Protein AF-A0A7R9ZC18-F1 (afdb_monomer_lite)

Radius of gyration: 21.84 Å; chains: 1; bounding box: 61×36×62 Å

Structure (mmCIF, N/CA/C/O backbone):
data_AF-A0A7R9ZC18-F1
#
_entry.id   AF-A0A7R9ZC18-F1
#
loop_
_atom_site.group_PDB
_atom_site.id
_atom_site.type_symbol
_atom_site.label_atom_id
_atom_site.label_alt_id
_atom_site.label_comp_id
_atom_site.label_asym_id
_atom_site.label_entity_id
_atom_site.label_seq_id
_atom_site.pdbx_PDB_ins_code
_atom_site.Cartn_x
_atom_site.Cartn_y
_atom_site.Cartn_z
_atom_site.occupancy
_atom_site.B_iso_or_equiv
_atom_site.auth_seq_id
_atom_site.auth_comp_id
_atom_site.auth_asym_id
_atom_site.auth_atom_id
_atom_site.pdbx_PDB_model_num
ATOM 1 N N . GLY A 1 1 ? 37.021 25.132 -26.478 1.00 37.69 1 GLY A N 1
ATOM 2 C CA . GLY A 1 1 ? 35.655 24.637 -26.710 1.00 37.69 1 GLY A CA 1
ATOM 3 C C . GLY A 1 1 ? 35.183 23.984 -25.439 1.00 37.69 1 GLY A C 1
ATOM 4 O O . GLY A 1 1 ? 35.762 22.979 -25.058 1.00 37.69 1 GLY A O 1
ATOM 5 N N . GLY A 1 2 ? 34.244 24.609 -24.731 1.00 42.50 2 GLY A N 1
ATOM 6 C CA . GLY A 1 2 ? 33.670 24.040 -23.515 1.00 42.50 2 GLY A CA 1
ATOM 7 C C . GLY A 1 2 ? 32.626 23.002 -23.895 1.00 42.50 2 GLY A C 1
ATOM 8 O O . GLY A 1 2 ? 31.563 23.360 -24.394 1.00 42.50 2 GLY A O 1
ATOM 9 N N . SER A 1 3 ? 32.948 21.728 -23.698 1.00 48.25 3 SER A N 1
ATOM 10 C CA . SER A 1 3 ? 32.006 20.622 -23.818 1.00 48.25 3 SER A CA 1
ATOM 11 C C . SER A 1 3 ? 30.974 20.759 -22.702 1.00 48.25 3 SER A C 1
ATOM 13 O O . SER A 1 3 ? 31.212 20.351 -21.566 1.00 48.25 3 SER A O 1
ATOM 15 N N . GLY A 1 4 ? 29.846 21.399 -23.010 1.00 49.19 4 GLY A N 1
ATOM 16 C CA . GLY A 1 4 ? 28.657 21.384 -22.169 1.00 49.19 4 GLY A CA 1
ATOM 17 C C . GLY A 1 4 ? 28.142 19.957 -22.106 1.00 49.19 4 GLY A C 1
ATOM 18 O O . GLY A 1 4 ? 27.385 19.528 -22.969 1.00 49.19 4 GLY A O 1
ATOM 19 N N . MET A 1 5 ? 28.617 19.204 -21.119 1.00 57.03 5 MET A N 1
ATOM 20 C CA . MET A 1 5 ? 28.097 17.891 -20.781 1.00 57.03 5 MET A CA 1
ATOM 21 C C . MET A 1 5 ? 26.644 18.115 -20.363 1.00 57.03 5 ME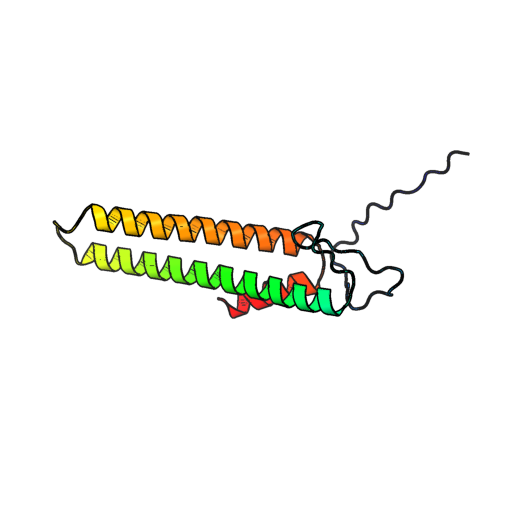T A C 1
ATOM 23 O O . MET A 1 5 ? 26.371 18.629 -19.278 1.00 57.03 5 MET A O 1
ATOM 27 N N . SER A 1 6 ? 25.718 17.849 -21.284 1.00 51.03 6 SER A N 1
ATOM 28 C CA . SER A 1 6 ? 24.288 17.922 -21.036 1.00 51.03 6 SER A CA 1
ATOM 29 C C . SER A 1 6 ? 23.972 16.915 -19.939 1.00 51.03 6 SER A C 1
ATOM 31 O O . SER A 1 6 ? 23.842 15.721 -20.201 1.00 51.03 6 SER A O 1
ATOM 33 N N . MET A 1 7 ? 23.893 17.392 -18.697 1.00 48.69 7 MET A N 1
ATOM 34 C CA . MET A 1 7 ? 23.188 16.697 -17.631 1.00 48.69 7 MET A CA 1
ATOM 35 C C . MET A 1 7 ? 21.741 16.595 -18.101 1.00 48.69 7 MET A C 1
ATOM 37 O O . MET A 1 7 ? 20.950 17.520 -17.919 1.00 48.69 7 MET A O 1
ATOM 41 N N . ALA A 1 8 ? 21.418 15.500 -18.787 1.00 40.66 8 ALA A N 1
ATOM 42 C CA . ALA A 1 8 ? 20.045 15.109 -19.009 1.00 40.66 8 ALA A CA 1
ATOM 43 C C . ALA A 1 8 ? 19.458 14.869 -17.618 1.00 40.66 8 ALA A C 1
ATOM 45 O O . ALA A 1 8 ? 19.663 13.820 -17.009 1.00 40.66 8 ALA A O 1
ATOM 46 N N . MET A 1 9 ? 18.788 15.882 -17.069 1.00 45.59 9 MET A N 1
ATOM 47 C CA . MET A 1 9 ? 17.860 15.659 -15.976 1.00 45.59 9 MET A CA 1
ATOM 48 C C . MET A 1 9 ? 16.792 14.739 -16.556 1.00 45.59 9 MET A C 1
ATOM 50 O O . MET A 1 9 ? 15.956 15.183 -17.341 1.00 45.59 9 MET A O 1
ATOM 54 N N . TYR A 1 10 ? 16.893 13.443 -16.255 1.00 47.56 10 TYR A N 1
ATOM 55 C CA . TYR A 1 10 ? 15.907 12.435 -16.623 1.00 47.56 10 TYR A CA 1
ATOM 56 C C . TYR A 1 10 ? 14.581 12.794 -15.941 1.00 47.56 10 TYR A C 1
ATOM 58 O O . TYR A 1 10 ? 14.252 12.324 -14.860 1.00 47.56 10 TYR A O 1
ATOM 66 N N . MET A 1 11 ? 13.822 13.683 -16.579 1.00 54.56 11 MET A N 1
ATOM 67 C CA . MET A 1 11 ? 12.420 13.973 -16.291 1.00 54.56 11 MET A CA 1
ATOM 68 C C . MET A 1 11 ? 11.541 13.113 -17.195 1.00 54.56 11 MET A C 1
ATOM 70 O O . MET A 1 11 ? 10.533 13.569 -17.726 1.00 54.56 11 MET A O 1
ATOM 74 N N . SER A 1 12 ? 11.947 11.868 -17.427 1.00 60.94 12 SER A N 1
ATOM 75 C CA . SER A 1 12 ? 11.252 10.964 -18.334 1.00 60.94 12 SER A CA 1
ATOM 76 C C . SER A 1 12 ? 9.893 10.507 -17.768 1.00 60.94 12 SER A C 1
ATOM 78 O O . SER A 1 12 ? 9.130 9.826 -18.446 1.00 60.94 12 SER A O 1
ATOM 80 N N . GLY A 1 13 ? 9.516 10.969 -16.569 1.00 70.00 13 GLY A N 1
ATOM 81 C CA . GLY A 1 13 ? 8.219 10.694 -15.967 1.00 70.00 13 GLY A CA 1
ATOM 82 C C . GLY A 1 13 ? 8.047 9.196 -15.763 1.00 70.00 13 GLY A C 1
ATOM 83 O O . GLY A 1 13 ? 8.995 8.509 -15.403 1.00 70.00 13 GLY A O 1
ATOM 84 N N . PHE A 1 14 ? 6.844 8.692 -16.015 1.00 70.88 14 PHE A N 1
ATOM 85 C CA . PHE A 1 14 ? 6.542 7.274 -15.898 1.00 70.88 14 PHE A CA 1
ATOM 86 C C . PHE A 1 14 ? 7.321 6.425 -16.916 1.00 70.88 14 PHE A C 1
ATOM 88 O O . PHE A 1 14 ? 7.163 6.601 -18.122 1.00 70.88 14 PHE A O 1
ATOM 95 N N . GLN A 1 15 ? 8.138 5.493 -16.426 1.00 77.44 15 GLN A N 1
ATOM 96 C CA . GLN A 1 15 ? 8.977 4.607 -17.235 1.00 77.44 15 GLN A CA 1
ATOM 97 C C . GLN A 1 15 ? 8.549 3.144 -17.097 1.00 77.44 15 GLN A C 1
ATOM 99 O O . GLN A 1 15 ? 8.121 2.709 -16.025 1.00 77.44 15 GLN A O 1
ATOM 104 N N . TRP A 1 16 ? 8.697 2.386 -18.187 1.00 74.38 16 TRP A N 1
ATOM 105 C CA . TRP A 1 16 ? 8.515 0.934 -18.208 1.00 74.38 16 TRP A CA 1
ATOM 106 C C . TRP A 1 16 ? 9.842 0.259 -17.892 1.00 74.38 16 TRP A C 1
ATOM 108 O O . TRP A 1 16 ? 10.761 0.259 -18.711 1.00 74.38 16 TRP A O 1
ATOM 118 N N . THR A 1 17 ? 9.963 -0.327 -16.708 1.00 73.06 17 THR A N 1
ATOM 119 C CA . THR A 1 17 ? 11.206 -0.994 -16.301 1.00 73.06 17 THR A CA 1
ATOM 120 C C . THR A 1 17 ? 11.309 -2.413 -16.861 1.00 73.06 17 THR A C 1
ATOM 122 O O . THR A 1 17 ? 12.410 -2.911 -17.078 1.00 73.06 17 THR A O 1
ATOM 125 N N . LEU A 1 18 ? 10.178 -3.080 -17.123 1.00 69.12 18 LEU A N 1
ATOM 126 C CA . LEU A 1 18 ? 10.164 -4.485 -17.551 1.00 69.12 18 LEU A CA 1
ATOM 127 C C . LEU A 1 18 ? 10.420 -4.682 -19.054 1.00 69.12 18 LEU A C 1
ATOM 129 O O . LEU A 1 18 ? 10.885 -5.749 -19.463 1.00 69.12 18 LEU A O 1
ATOM 133 N N . PHE A 1 19 ? 10.084 -3.672 -19.859 1.00 67.88 19 PHE A N 1
ATOM 134 C CA . PHE A 1 19 ? 10.139 -3.708 -21.326 1.00 67.88 19 PHE A CA 1
ATOM 135 C C . PHE A 1 19 ? 11.320 -2.926 -21.918 1.00 67.88 19 PHE A C 1
ATOM 137 O O . PHE A 1 19 ? 11.513 -2.968 -23.129 1.00 67.88 19 PHE A O 1
ATOM 144 N N . SER A 1 20 ? 12.098 -2.231 -21.084 1.00 65.94 20 SER A N 1
ATOM 145 C CA . SER A 1 20 ? 13.291 -1.499 -21.521 1.00 65.94 20 SER A CA 1
ATOM 146 C C . SER A 1 20 ? 14.484 -2.438 -21.726 1.00 65.94 20 SER A C 1
ATOM 148 O O . SER A 1 20 ? 14.601 -3.471 -21.058 1.00 65.94 20 SER A O 1
ATOM 150 N N . ASP A 1 21 ? 15.366 -2.079 -22.662 1.00 62.97 21 ASP A N 1
ATOM 151 C CA . ASP A 1 21 ? 16.574 -2.847 -22.958 1.00 62.97 21 ASP A CA 1
ATOM 152 C C . ASP A 1 21 ? 17.488 -2.966 -21.720 1.00 62.97 21 ASP A C 1
ATOM 154 O O . ASP A 1 21 ? 17.616 -2.011 -20.948 1.00 62.97 21 ASP A O 1
ATOM 158 N N . PRO A 1 22 ? 18.173 -4.110 -21.511 1.00 60.25 22 PRO A N 1
ATOM 159 C CA . PRO A 1 22 ? 19.000 -4.342 -20.323 1.00 60.25 22 PRO A CA 1
ATOM 160 C C . PRO A 1 22 ? 20.150 -3.340 -20.151 1.00 60.25 22 PRO A C 1
ATOM 162 O O . PRO A 1 22 ?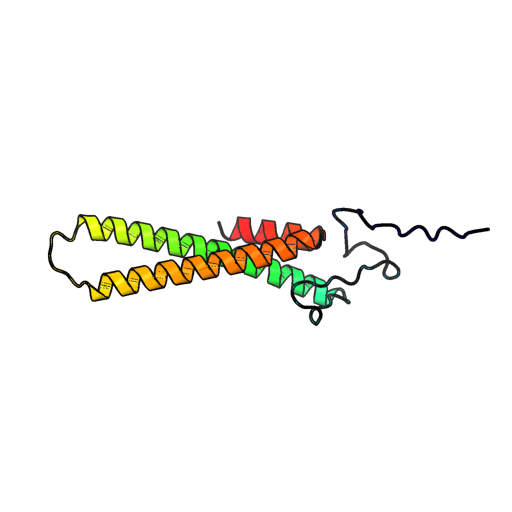 20.641 -3.172 -19.039 1.00 60.25 22 PRO A O 1
ATOM 165 N N . SER A 1 23 ? 20.598 -2.707 -21.240 1.00 59.19 23 SER A N 1
ATOM 166 C CA . SER A 1 23 ? 21.665 -1.701 -21.239 1.00 59.19 23 SER A CA 1
ATOM 167 C C . SER A 1 23 ? 21.227 -0.328 -20.720 1.00 59.19 23 SER A C 1
ATOM 169 O O . SER A 1 23 ? 22.092 0.447 -20.331 1.00 59.19 23 SER A O 1
ATOM 171 N N . ASP A 1 24 ? 19.918 -0.054 -20.682 1.00 58.19 24 ASP A N 1
ATOM 172 C CA . ASP A 1 24 ? 19.317 1.204 -20.203 1.00 58.19 24 ASP A CA 1
ATOM 173 C C . ASP A 1 24 ? 18.411 0.992 -18.975 1.00 58.19 24 ASP A C 1
ATOM 175 O O . ASP A 1 24 ? 17.674 1.890 -18.567 1.00 58.19 24 ASP A O 1
ATOM 179 N N . ALA A 1 25 ? 18.442 -0.198 -18.363 1.00 60.91 25 ALA A N 1
ATOM 180 C CA . ALA A 1 25 ? 17.609 -0.506 -17.207 1.00 60.91 25 ALA A CA 1
ATOM 181 C C . ALA A 1 25 ? 18.001 0.383 -16.005 1.00 60.91 25 ALA A C 1
ATOM 183 O O . ALA A 1 25 ? 19.124 0.277 -15.503 1.00 60.91 25 ALA A O 1
ATOM 184 N N . PRO A 1 26 ? 17.100 1.250 -15.504 1.00 63.03 26 PRO A N 1
ATOM 185 C CA . PRO A 1 26 ? 17.420 2.122 -14.385 1.00 63.03 26 PRO A CA 1
ATOM 186 C C . PRO A 1 26 ? 17.529 1.311 -13.088 1.00 63.03 26 PRO A C 1
ATOM 188 O O . PRO A 1 26 ? 16.628 0.546 -12.739 1.00 63.03 26 PRO A O 1
ATOM 191 N N . CYS A 1 27 ? 18.614 1.509 -12.335 1.00 69.44 27 CYS A N 1
ATOM 192 C CA . CYS A 1 27 ? 18.740 0.969 -10.983 1.00 69.44 27 CYS A CA 1
ATOM 193 C C . CYS A 1 27 ? 17.752 1.688 -10.054 1.00 69.44 27 CYS A C 1
ATOM 195 O O . CYS A 1 27 ? 17.992 2.817 -9.624 1.00 69.44 27 CYS A O 1
ATOM 197 N N . LEU A 1 28 ? 16.630 1.039 -9.745 1.00 72.19 28 LEU A N 1
ATOM 198 C CA . LEU A 1 28 ? 15.599 1.599 -8.874 1.00 72.19 28 LEU A CA 1
ATOM 199 C C . LEU A 1 28 ? 15.876 1.267 -7.406 1.00 72.19 28 LEU A C 1
ATOM 201 O O . LEU A 1 28 ? 16.057 0.105 -7.032 1.00 72.19 28 LEU A O 1
ATOM 205 N N . ILE A 1 29 ? 15.853 2.302 -6.568 1.00 79.38 29 ILE A N 1
ATOM 206 C CA . ILE A 1 29 ? 15.927 2.203 -5.108 1.00 79.38 29 ILE A CA 1
ATOM 207 C C . ILE A 1 29 ? 14.502 2.329 -4.565 1.00 79.38 29 ILE A C 1
ATOM 209 O O . ILE A 1 29 ? 13.886 3.382 -4.703 1.00 79.38 29 ILE A O 1
ATOM 213 N N . LEU A 1 30 ? 13.969 1.261 -3.961 1.00 75.50 30 LEU A N 1
ATOM 214 C CA . LEU A 1 30 ? 12.551 1.219 -3.577 1.00 75.50 30 LEU A CA 1
ATOM 215 C C . LEU A 1 30 ? 12.256 1.930 -2.241 1.00 75.50 30 LEU A C 1
ATOM 217 O O . LEU A 1 30 ? 11.388 2.791 -2.178 1.00 75.50 30 LEU A O 1
ATOM 221 N N . PHE A 1 31 ? 12.970 1.573 -1.168 1.00 79.81 31 PHE A N 1
ATOM 222 C CA . PHE A 1 31 ? 12.757 2.140 0.180 1.00 79.81 31 PHE A CA 1
ATOM 223 C C . PHE A 1 31 ? 14.060 2.491 0.899 1.00 79.81 31 PHE A C 1
ATOM 225 O O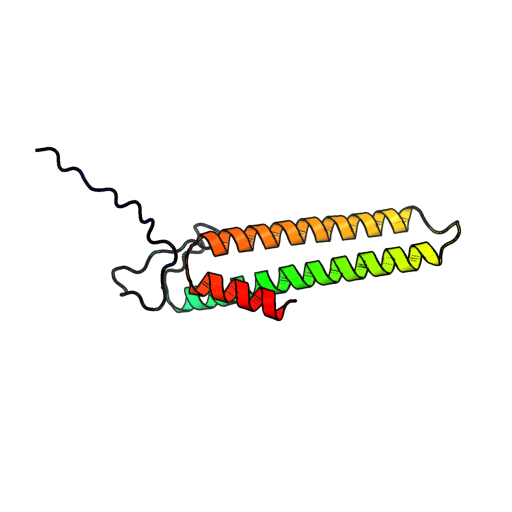 . PHE A 1 31 ? 14.144 3.493 1.602 1.00 79.81 31 PHE A O 1
ATOM 232 N N . LEU A 1 32 ? 15.080 1.653 0.729 1.00 76.50 32 LEU A N 1
ATOM 233 C CA . LEU A 1 32 ? 16.411 1.808 1.304 1.00 76.50 32 LEU A CA 1
ATOM 234 C C . LEU A 1 32 ? 17.436 1.634 0.183 1.00 76.50 32 LEU A C 1
ATOM 236 O O . LEU A 1 32 ? 17.196 0.821 -0.709 1.00 76.50 32 LEU A O 1
ATOM 240 N N . PRO A 1 33 ? 18.602 2.296 0.252 1.00 66.75 33 PRO A N 1
ATOM 241 C CA . PRO A 1 33 ? 19.663 2.142 -0.746 1.00 66.75 33 PRO A CA 1
ATOM 242 C C . PRO A 1 33 ? 20.196 0.703 -0.857 1.00 66.75 33 PRO A C 1
ATOM 244 O O . PRO A 1 33 ? 20.830 0.371 -1.848 1.00 66.75 33 PRO A O 1
ATOM 247 N N . SER A 1 34 ? 19.928 -0.165 0.125 1.00 65.44 34 SER A N 1
ATOM 248 C CA . SER A 1 34 ? 20.242 -1.600 0.071 1.00 65.44 34 SER A CA 1
ATOM 249 C C . SER A 1 34 ? 19.213 -2.441 -0.698 1.00 65.44 34 SER A C 1
ATOM 251 O O . SER A 1 34 ? 19.495 -3.586 -1.040 1.00 65.44 34 SER A O 1
ATOM 253 N N . TRP A 1 35 ? 18.020 -1.904 -0.965 1.00 68.31 35 TRP A N 1
ATOM 254 C CA . TRP A 1 35 ? 16.978 -2.540 -1.774 1.00 68.31 35 TRP A CA 1
ATOM 255 C C . TRP A 1 35 ? 17.050 -2.022 -3.213 1.00 68.31 35 TRP A C 1
ATOM 257 O O . TRP A 1 35 ? 16.161 -1.306 -3.679 1.00 68.31 35 TRP A O 1
ATOM 267 N N . THR A 1 36 ? 18.133 -2.385 -3.903 1.00 73.56 36 THR A N 1
ATOM 268 C CA . THR A 1 36 ? 18.309 -2.127 -5.336 1.00 73.56 36 THR A CA 1
ATOM 269 C C . THR A 1 36 ? 17.622 -3.217 -6.156 1.00 73.56 36 THR A C 1
ATOM 271 O O . THR A 1 36 ? 17.904 -4.418 -6.032 1.00 73.56 36 THR A O 1
ATOM 274 N N . LEU A 1 37 ? 16.675 -2.806 -6.997 1.00 66.31 37 LEU A N 1
ATOM 275 C CA . LEU A 1 37 ? 15.965 -3.687 -7.923 1.00 66.31 37 LEU A CA 1
ATOM 276 C C . LEU A 1 37 ? 16.781 -3.845 -9.213 1.00 66.31 37 LEU A C 1
ATOM 278 O O . LEU A 1 37 ? 16.420 -3.328 -10.260 1.00 66.31 37 LEU A O 1
ATOM 282 N N . ASP A 1 38 ? 17.890 -4.581 -9.129 1.00 67.50 38 ASP A N 1
ATOM 283 C CA . ASP A 1 38 ? 18.810 -4.752 -10.271 1.00 67.50 38 ASP A CA 1
ATOM 284 C C . ASP A 1 38 ? 18.393 -5.872 -11.238 1.00 67.50 38 ASP A C 1
ATOM 286 O O . ASP A 1 38 ? 18.963 -6.027 -12.314 1.00 67.50 38 ASP A O 1
ATOM 290 N N . THR A 1 39 ? 17.444 -6.726 -10.845 1.00 73.00 39 THR A N 1
ATOM 291 C CA . THR A 1 39 ? 17.057 -7.904 -11.632 1.00 73.00 39 THR A CA 1
ATOM 292 C C . THR A 1 39 ? 15.542 -8.058 -11.711 1.00 73.00 39 THR A C 1
ATOM 294 O O . THR A 1 39 ? 14.814 -7.748 -10.767 1.00 73.00 39 THR A O 1
ATOM 297 N N . ARG A 1 40 ? 15.057 -8.613 -12.830 1.00 77.31 40 ARG A N 1
ATOM 298 C CA . ARG A 1 40 ? 13.632 -8.914 -13.075 1.00 77.31 40 ARG A CA 1
ATOM 299 C C . ARG A 1 40 ? 12.916 -9.588 -11.886 1.00 77.31 40 ARG A C 1
ATOM 301 O O . ARG A 1 40 ? 11.843 -9.115 -11.520 1.00 77.31 40 ARG A O 1
ATOM 308 N N . PRO A 1 41 ? 13.465 -10.633 -11.229 1.00 78.62 41 PRO A N 1
ATOM 309 C CA . PRO A 1 41 ? 12.803 -11.235 -10.069 1.00 78.62 41 PRO A CA 1
ATOM 310 C C . PRO A 1 41 ? 12.735 -10.304 -8.850 1.00 78.62 41 PRO A C 1
ATOM 312 O O . PRO A 1 41 ? 11.720 -10.303 -8.156 1.00 78.62 41 PRO A O 1
ATOM 315 N N . LYS A 1 42 ? 13.760 -9.475 -8.599 1.00 79.75 42 LYS A N 1
ATOM 316 C CA . LYS A 1 42 ? 13.707 -8.459 -7.532 1.00 79.75 42 LYS A CA 1
ATOM 317 C C . LYS A 1 42 ? 12.613 -7.429 -7.814 1.00 79.75 42 LYS A C 1
ATOM 319 O O . LYS A 1 42 ? 11.942 -6.989 -6.886 1.00 79.75 42 LYS A O 1
ATOM 324 N N . PHE A 1 43 ? 12.405 -7.089 -9.086 1.00 81.44 43 PHE A N 1
ATOM 325 C CA . PHE A 1 43 ? 11.360 -6.162 -9.505 1.00 81.44 43 PHE A CA 1
ATOM 326 C C . PHE A 1 43 ? 9.953 -6.714 -9.266 1.00 81.44 43 PHE A C 1
ATOM 328 O O . PHE A 1 43 ? 9.135 -6.051 -8.635 1.00 81.44 43 PHE A O 1
ATOM 335 N N . VAL A 1 44 ? 9.697 -7.962 -9.670 1.00 86.44 44 VAL A N 1
ATOM 336 C CA . VAL A 1 44 ? 8.422 -8.646 -9.390 1.00 86.44 44 VAL A CA 1
ATOM 337 C C . VAL A 1 44 ? 8.171 -8.735 -7.882 1.00 86.44 44 VAL A C 1
ATOM 339 O O . VAL A 1 44 ? 7.069 -8.448 -7.421 1.00 86.44 44 VAL A O 1
ATOM 342 N N . LEU A 1 45 ? 9.199 -9.058 -7.092 1.00 87.75 45 LEU A N 1
ATOM 343 C CA . LEU A 1 45 ? 9.097 -9.054 -5.632 1.00 87.75 45 LEU A CA 1
ATOM 344 C C . LEU A 1 45 ? 8.763 -7.657 -5.087 1.00 87.75 45 LEU A C 1
ATOM 346 O O . LEU A 1 45 ? 7.907 -7.535 -4.215 1.00 87.75 45 LEU A O 1
ATOM 350 N N . GLY A 1 46 ? 9.363 -6.603 -5.643 1.00 87.94 46 GLY A N 1
ATOM 351 C CA . GLY A 1 46 ? 9.006 -5.217 -5.341 1.00 87.94 46 GLY A CA 1
ATOM 352 C C . GLY A 1 46 ? 7.537 -4.905 -5.635 1.00 87.94 46 GLY A C 1
ATOM 353 O O . GLY A 1 46 ? 6.864 -4.327 -4.785 1.00 87.94 46 GLY A O 1
ATOM 354 N N . MET A 1 47 ? 7.004 -5.355 -6.777 1.00 89.31 47 MET A N 1
ATOM 355 C CA . MET A 1 47 ? 5.583 -5.194 -7.115 1.00 89.31 47 MET A CA 1
ATOM 356 C C . MET A 1 47 ? 4.681 -5.863 -6.076 1.00 89.31 47 MET A C 1
ATOM 358 O O . MET A 1 47 ? 3.736 -5.228 -5.606 1.00 89.31 47 MET A O 1
ATOM 362 N N . PHE A 1 48 ? 4.991 -7.098 -5.667 1.00 92.62 48 PHE A N 1
ATOM 363 C CA . PHE A 1 48 ? 4.245 -7.796 -4.615 1.00 92.62 48 PHE A CA 1
ATOM 364 C C . PHE A 1 48 ? 4.316 -7.073 -3.267 1.00 92.62 48 PHE A C 1
ATOM 366 O O . PHE A 1 48 ? 3.295 -6.943 -2.594 1.00 92.62 48 PHE A O 1
ATOM 373 N N . VAL A 1 49 ? 5.491 -6.571 -2.876 1.00 92.19 49 VAL A N 1
ATOM 374 C CA . VAL A 1 49 ? 5.654 -5.802 -1.632 1.00 92.19 49 VAL A CA 1
ATOM 375 C C . VAL A 1 49 ? 4.812 -4.528 -1.669 1.00 92.19 49 VAL A C 1
ATOM 377 O O . VAL A 1 49 ? 4.095 -4.248 -0.712 1.00 92.19 49 VAL A O 1
ATOM 380 N N . VAL A 1 50 ? 4.846 -3.778 -2.773 1.00 93.44 50 VAL A N 1
ATOM 381 C CA . VAL A 1 50 ? 4.053 -2.550 -2.932 1.00 93.44 50 VAL A CA 1
ATOM 382 C C . VAL A 1 50 ? 2.550 -2.849 -2.901 1.00 93.44 50 VAL A C 1
ATOM 384 O O . VAL A 1 50 ? 1.819 -2.171 -2.181 1.00 93.44 50 VAL A O 1
ATOM 387 N N . ALA A 1 51 ? 2.087 -3.897 -3.593 1.00 94.31 51 ALA A N 1
ATOM 388 C CA . ALA A 1 51 ? 0.686 -4.324 -3.538 1.00 94.31 51 ALA A CA 1
ATOM 389 C C . ALA A 1 51 ? 0.256 -4.725 -2.119 1.00 94.31 51 ALA A C 1
ATOM 391 O O . ALA A 1 51 ? -0.835 -4.370 -1.676 1.00 94.31 51 ALA A O 1
ATOM 392 N N . LEU A 1 52 ? 1.115 -5.431 -1.378 1.00 94.50 52 LEU A N 1
ATOM 393 C CA . LEU A 1 52 ? 0.828 -5.845 -0.007 1.00 94.50 52 LEU A CA 1
ATOM 394 C C . LEU A 1 52 ? 0.790 -4.650 0.954 1.00 94.50 52 LEU A C 1
ATOM 396 O O . LEU A 1 52 ? -0.082 -4.599 1.817 1.00 94.50 52 LEU A O 1
ATOM 400 N N . LEU A 1 53 ? 1.680 -3.667 0.793 1.00 94.12 53 LEU A N 1
ATOM 401 C CA . LEU A 1 53 ? 1.643 -2.413 1.557 1.00 94.12 53 LEU A CA 1
ATOM 402 C C . LEU A 1 53 ? 0.370 -1.604 1.262 1.00 94.12 53 LEU A C 1
ATOM 404 O O . LEU A 1 53 ? -0.229 -1.040 2.180 1.00 94.12 53 LEU A O 1
ATOM 408 N N . ALA A 1 54 ? -0.070 -1.586 0.003 1.00 95.06 54 ALA A N 1
ATOM 409 C CA . ALA A 1 54 ? -1.317 -0.960 -0.430 1.00 95.06 54 ALA A CA 1
ATOM 410 C C . ALA A 1 54 ? -2.539 -1.631 0.207 1.00 95.06 54 ALA A C 1
ATOM 412 O O . ALA A 1 54 ? -3.334 -0.963 0.868 1.00 95.06 54 ALA A O 1
ATOM 413 N N . LEU A 1 55 ? -2.614 -2.961 0.130 1.00 95.50 55 LEU A N 1
ATOM 414 C CA . LEU A 1 55 ? -3.647 -3.757 0.789 1.00 95.50 55 LEU A CA 1
ATOM 415 C C . LEU A 1 55 ? -3.651 -3.540 2.312 1.00 95.50 55 LEU A C 1
ATOM 417 O O . LEU A 1 55 ? -4.704 -3.365 2.923 1.00 95.50 55 LEU A O 1
ATOM 421 N N . ALA A 1 56 ? -2.472 -3.531 2.939 1.00 94.44 56 ALA A N 1
ATOM 422 C CA . ALA A 1 56 ? -2.335 -3.317 4.376 1.00 94.44 56 ALA A CA 1
ATOM 423 C C . ALA A 1 56 ? -2.817 -1.921 4.797 1.00 94.44 56 ALA A C 1
ATOM 425 O O . ALA A 1 56 ? -3.428 -1.789 5.856 1.00 94.44 56 ALA A O 1
ATOM 426 N N . THR A 1 57 ? -2.586 -0.898 3.969 1.00 94.94 57 THR A N 1
ATOM 427 C CA . THR A 1 57 ? -3.051 0.472 4.231 1.00 94.94 57 THR A CA 1
ATOM 428 C C . THR A 1 57 ? -4.571 0.516 4.351 1.00 94.94 57 THR A C 1
ATOM 430 O O . THR A 1 57 ? -5.075 1.027 5.353 1.00 94.94 57 THR A O 1
ATOM 433 N N . GLU A 1 58 ? -5.295 -0.117 3.423 1.00 95.00 58 GLU A N 1
ATOM 434 C CA . GLU A 1 58 ? -6.760 -0.182 3.505 1.00 95.00 58 GLU A CA 1
ATOM 435 C C . GLU A 1 58 ? -7.292 -1.166 4.533 1.00 95.00 58 GLU A C 1
ATOM 437 O O . GLU A 1 58 ? -8.288 -0.868 5.197 1.00 95.00 58 GLU A O 1
ATOM 442 N N . GLY A 1 59 ? -6.564 -2.246 4.819 1.00 93.56 59 GLY A N 1
ATOM 443 C CA . GLY A 1 59 ? -6.842 -3.074 5.989 1.00 93.56 59 GLY A CA 1
ATOM 444 C C . GLY A 1 59 ? -6.825 -2.254 7.286 1.00 93.56 59 GLY A C 1
ATOM 445 O O . GLY A 1 59 ? -7.751 -2.344 8.099 1.00 93.56 59 GLY A O 1
ATOM 446 N N . VAL A 1 60 ? -5.816 -1.394 7.471 1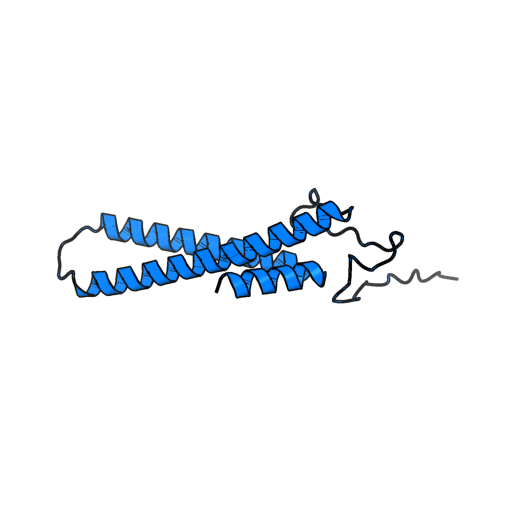.00 93.81 60 VAL A N 1
ATOM 447 C CA . VAL A 1 60 ? -5.731 -0.500 8.635 1.00 93.81 60 VAL A CA 1
ATOM 448 C C . VAL A 1 60 ? -6.845 0.555 8.603 1.00 93.81 60 VAL A C 1
ATOM 450 O O . VAL A 1 60 ? -7.500 0.755 9.631 1.00 93.81 60 VAL A O 1
ATOM 453 N N . SER A 1 61 ? -7.130 1.180 7.455 1.00 92.81 61 SER A N 1
ATOM 454 C CA . SER A 1 61 ? -8.254 2.119 7.299 1.00 92.81 61 SER A CA 1
ATOM 455 C C . SER A 1 61 ? -9.585 1.482 7.718 1.00 92.81 61 SER A C 1
ATOM 457 O O . SER A 1 61 ? -10.334 2.053 8.520 1.00 92.81 61 SER A O 1
ATOM 459 N N . PHE A 1 62 ? -9.859 0.258 7.260 1.00 93.19 62 PHE A N 1
ATOM 460 C CA . PHE A 1 62 ? -11.077 -0.477 7.583 1.00 93.19 62 PHE A CA 1
ATOM 461 C C . PHE A 1 62 ? -11.183 -0.800 9.076 1.00 93.19 62 PHE A C 1
ATOM 463 O O . PHE A 1 62 ? -12.236 -0.584 9.690 1.00 93.19 62 PHE A O 1
ATOM 470 N N . VAL A 1 63 ? -10.096 -1.271 9.699 1.00 92.00 63 VAL A N 1
ATOM 471 C CA . VAL A 1 63 ? -10.070 -1.541 11.144 1.00 92.00 63 VAL A CA 1
ATOM 472 C C . VAL A 1 63 ? -10.361 -0.264 11.930 1.00 92.00 63 VAL A C 1
ATOM 474 O O . VAL A 1 63 ? -11.215 -0.283 12.817 1.00 92.00 63 VAL A O 1
ATOM 477 N N . ARG A 1 64 ? -9.758 0.872 11.557 1.00 90.31 64 ARG A N 1
ATOM 478 C CA . ARG A 1 64 ? -10.017 2.171 12.202 1.00 90.31 64 ARG A CA 1
ATOM 479 C C . ARG A 1 64 ? -11.473 2.612 12.064 1.00 90.31 64 ARG A C 1
ATOM 481 O O . ARG A 1 64 ? -12.062 3.097 13.032 1.00 90.31 64 ARG A O 1
ATOM 488 N N . LEU A 1 65 ? -12.078 2.434 10.890 1.00 89.00 65 LEU A N 1
ATOM 489 C CA . LEU A 1 65 ? -13.496 2.738 10.670 1.00 89.00 65 LEU A CA 1
ATOM 490 C C . LEU A 1 65 ? -14.396 1.836 11.520 1.00 89.00 65 LEU A C 1
ATOM 492 O O . LEU A 1 65 ? -15.363 2.308 12.124 1.00 89.00 65 LEU A O 1
ATOM 496 N N . LYS A 1 66 ? -14.062 0.546 11.617 1.00 89.50 66 LYS A N 1
ATOM 497 C CA . LYS A 1 66 ? -14.787 -0.423 12.444 1.00 89.50 66 LYS 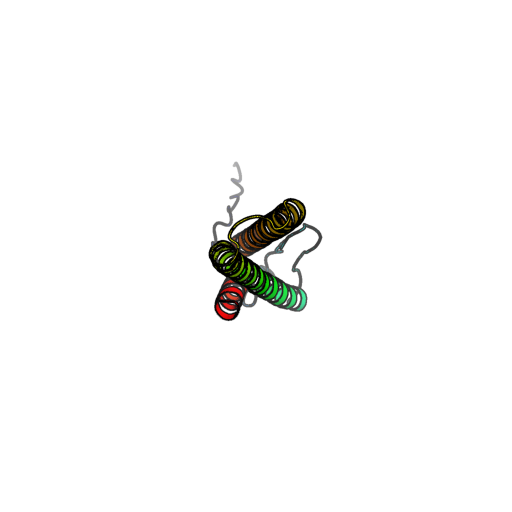A CA 1
ATOM 498 C C . LYS A 1 66 ? -14.677 -0.089 13.930 1.00 89.50 66 LYS A C 1
ATOM 500 O O . LYS A 1 66 ? -15.678 -0.177 14.640 1.00 89.50 66 LYS A O 1
ATOM 505 N N . GLU A 1 67 ? -13.503 0.317 14.405 1.00 86.12 67 GLU A N 1
ATOM 506 C CA . GLU A 1 67 ? -13.308 0.773 15.783 1.00 86.12 67 GLU A CA 1
ATOM 507 C C . GLU A 1 67 ? -14.093 2.051 16.074 1.00 86.12 67 GLU A C 1
ATOM 509 O O . GLU A 1 67 ? -14.840 2.082 17.048 1.00 86.12 67 GLU A O 1
ATOM 514 N N . ARG A 1 68 ? -14.039 3.057 15.191 1.00 82.81 68 ARG A N 1
ATOM 515 C CA . ARG A 1 68 ? -14.835 4.289 15.335 1.00 82.81 68 ARG A CA 1
ATOM 516 C C . ARG A 1 68 ? -16.332 3.999 15.421 1.00 82.81 68 ARG A C 1
ATOM 518 O O . ARG A 1 68 ? -16.993 4.496 16.330 1.00 82.81 68 ARG A O 1
ATOM 525 N N . LYS A 1 69 ? -16.866 3.152 14.532 1.00 85.88 69 LYS A N 1
ATOM 526 C CA . LYS A 1 69 ? -18.285 2.748 14.554 1.00 85.88 69 LYS A CA 1
ATOM 527 C C . LYS A 1 69 ? -18.657 2.037 15.860 1.00 85.88 69 LYS A C 1
ATOM 529 O O . LYS A 1 69 ? -19.706 2.323 16.433 1.00 85.88 69 LYS A O 1
ATOM 534 N N . LYS A 1 70 ? -17.788 1.154 16.369 1.00 81.69 70 LYS A N 1
ATOM 535 C CA . LYS A 1 70 ? -17.989 0.472 17.660 1.00 81.69 70 LYS A CA 1
ATOM 536 C C . LYS A 1 70 ? -17.970 1.442 18.839 1.00 81.69 70 LYS A C 1
ATOM 538 O O . LYS A 1 70 ? -18.783 1.281 19.744 1.00 81.69 70 LYS A O 1
ATOM 543 N N . SER A 1 71 ? -17.076 2.428 18.841 1.00 73.00 71 SER A N 1
ATOM 544 C CA . SER A 1 71 ? -17.003 3.434 19.906 1.00 73.00 71 SER A CA 1
ATOM 545 C C . SER A 1 71 ? -18.250 4.316 19.938 1.00 73.00 71 SER A C 1
ATOM 547 O O . SER A 1 71 ? -18.776 4.572 21.016 1.00 73.00 71 SER A O 1
ATOM 549 N N . VAL A 1 72 ? -18.789 4.696 18.774 1.00 77.31 72 VAL A N 1
ATOM 550 C CA . VAL A 1 72 ? -20.053 5.451 18.680 1.00 77.31 72 VAL A CA 1
ATOM 551 C C . VAL A 1 72 ? -21.243 4.617 19.167 1.00 77.31 72 VAL A C 1
ATOM 553 O O . VAL A 1 72 ? -22.052 5.112 19.948 1.00 77.31 72 VAL A O 1
ATOM 556 N N . ALA A 1 73 ? -21.333 3.341 18.773 1.00 78.12 73 ALA A N 1
ATOM 557 C CA . ALA A 1 73 ? -22.389 2.444 19.252 1.00 78.12 73 ALA A CA 1
ATOM 558 C C . ALA A 1 73 ? -22.324 2.239 20.778 1.00 78.12 73 ALA A C 1
ATOM 560 O O . ALA A 1 73 ? -23.337 2.348 21.463 1.00 78.12 73 ALA A O 1
ATOM 561 N N . ARG A 1 74 ? -21.119 2.039 21.330 1.00 70.44 74 ARG A N 1
ATOM 562 C CA . ARG A 1 74 ? -20.901 1.891 22.780 1.00 70.44 74 ARG A CA 1
ATOM 563 C C . ARG A 1 74 ? -21.168 3.173 23.564 1.00 70.44 74 ARG A C 1
ATOM 565 O O . ARG A 1 74 ? -21.647 3.085 24.691 1.00 70.44 74 ARG A O 1
ATOM 572 N N . GLY A 1 75 ? -20.875 4.337 22.984 1.00 66.44 75 GLY A N 1
ATOM 573 C CA . GLY A 1 75 ? -21.180 5.638 23.582 1.00 66.44 75 GLY A CA 1
ATOM 574 C C . GLY A 1 75 ? -22.682 5.903 23.707 1.00 66.44 75 GLY A C 1
ATOM 575 O O . GLY A 1 75 ? -23.094 6.642 24.592 1.00 66.44 75 GLY A O 1
ATOM 576 N N . ARG A 1 76 ? -23.507 5.262 22.867 1.00 68.06 76 ARG A N 1
ATOM 577 C CA . ARG A 1 76 ? -24.971 5.377 22.914 1.00 68.06 76 ARG A CA 1
ATOM 578 C C . ARG A 1 76 ? -25.617 4.466 23.968 1.00 68.06 76 ARG A C 1
ATOM 580 O O . ARG A 1 76 ? -26.679 4.803 24.472 1.00 68.06 76 ARG A O 1
ATOM 587 N N . GLU A 1 77 ? -24.981 3.340 24.305 1.00 63.03 77 GLU A N 1
ATOM 588 C CA . GLU A 1 77 ? -25.486 2.360 25.287 1.00 63.03 77 GLU A CA 1
ATOM 589 C C . GLU A 1 77 ? -24.954 2.575 26.715 1.00 63.03 77 GLU A C 1
ATOM 591 O O . GLU A 1 77 ? -25.580 2.138 27.678 1.00 63.03 77 GLU A O 1
ATOM 596 N N . ARG A 1 78 ? -23.805 3.241 26.890 1.00 55.97 78 ARG A N 1
ATOM 597 C CA . ARG A 1 78 ? -23.251 3.546 28.219 1.00 55.97 78 ARG A CA 1
ATOM 598 C C . ARG A 1 78 ? -23.622 4.949 28.684 1.00 55.97 78 ARG A C 1
ATOM 600 O O . ARG A 1 78 ? -22.798 5.860 28.653 1.00 55.97 78 ARG A O 1
ATOM 607 N N . GLY A 1 79 ? -24.836 5.070 29.214 1.00 53.41 79 GLY A N 1
ATOM 608 C CA . GLY A 1 79 ? -25.067 5.968 30.343 1.00 53.41 79 GLY A CA 1
ATOM 609 C C . GLY A 1 79 ? -24.132 5.574 31.491 1.00 53.41 79 GLY A C 1
ATOM 610 O O . GLY A 1 79 ? -23.998 4.390 31.784 1.00 53.41 79 GLY A O 1
ATOM 611 N N . GLU A 1 80 ? -23.420 6.577 32.006 1.00 60.75 80 GLU A N 1
ATOM 612 C CA . GLU A 1 80 ? -22.626 6.668 33.239 1.00 60.75 80 GLU A CA 1
ATOM 613 C C . GLU A 1 80 ? -21.954 5.396 33.812 1.00 60.75 80 GLU A C 1
ATOM 615 O O . GLU A 1 80 ? -22.559 4.373 34.105 1.00 60.75 80 GLU A O 1
ATOM 620 N N . HIS A 1 81 ? -20.663 5.532 34.140 1.00 55.97 81 HIS A N 1
ATOM 621 C CA . HIS A 1 81 ? -19.956 4.685 35.115 1.00 55.97 81 HIS A CA 1
ATOM 622 C C . HIS A 1 81 ? -19.259 3.390 34.647 1.00 55.97 81 HIS A C 1
ATOM 624 O O . HIS A 1 81 ? -19.189 2.405 35.383 1.00 55.97 81 HIS A O 1
ATOM 630 N N . ARG A 1 82 ? -18.589 3.377 33.481 1.00 56.69 82 ARG A N 1
ATOM 631 C CA . ARG A 1 82 ? -17.641 2.281 33.170 1.00 56.69 82 ARG A CA 1
ATOM 632 C C . ARG A 1 82 ? -16.310 2.747 32.572 1.00 56.69 82 ARG A C 1
ATOM 634 O O . ARG A 1 82 ? -16.097 2.726 31.368 1.00 56.69 82 ARG A O 1
ATOM 641 N N . GLY A 1 83 ? -15.376 3.038 33.482 1.00 56.00 83 GLY A N 1
ATOM 642 C CA . GLY A 1 83 ? -13.946 2.734 33.351 1.00 56.00 83 GLY A CA 1
ATOM 643 C C . GLY A 1 83 ? -13.093 3.678 32.501 1.00 56.00 83 GLY A C 1
ATOM 644 O O . GLY A 1 83 ? -12.717 3.326 31.386 1.00 56.00 83 GLY A O 1
ATOM 645 N N . ARG A 1 84 ? -12.620 4.779 33.104 1.00 62.97 84 ARG A N 1
ATOM 646 C CA . ARG A 1 84 ? -11.594 5.708 32.571 1.00 62.97 84 ARG A CA 1
ATOM 647 C C . ARG A 1 84 ? -10.358 5.008 31.966 1.00 62.97 84 ARG A C 1
ATOM 649 O O . ARG A 1 84 ? -9.746 5.512 31.035 1.00 62.97 84 ARG A O 1
ATOM 656 N N . ARG A 1 85 ? -10.013 3.806 32.448 1.00 62.69 85 ARG A N 1
ATOM 657 C CA . ARG A 1 85 ? -8.889 2.983 31.952 1.00 62.69 85 ARG A CA 1
ATOM 658 C C . ARG A 1 85 ? -9.166 2.287 30.606 1.00 62.69 85 ARG A C 1
ATOM 660 O O . ARG A 1 85 ? -8.226 2.003 29.872 1.00 62.69 85 ARG A O 1
ATOM 667 N N . SER A 1 86 ? -10.432 1.997 30.291 1.00 64.75 86 SER A N 1
ATOM 668 C CA . SER A 1 86 ? -10.856 1.390 29.016 1.00 64.75 86 SER A CA 1
ATOM 669 C C . SER A 1 86 ? -10.846 2.414 27.882 1.00 64.75 86 SER A C 1
ATOM 671 O O . SER A 1 86 ? -10.437 2.085 26.772 1.00 64.75 86 SER A O 1
ATOM 673 N N . GLU A 1 87 ? -11.240 3.653 28.183 1.00 70.88 87 GLU A N 1
ATOM 674 C CA . GLU A 1 87 ? -11.219 4.777 27.241 1.00 70.88 87 GLU A CA 1
ATOM 675 C C . GLU A 1 87 ? -9.785 5.095 26.795 1.00 70.88 87 GLU A C 1
ATOM 677 O O . GLU A 1 87 ? -9.506 5.145 25.601 1.00 70.88 87 GLU A O 1
ATOM 682 N N . ILE A 1 88 ? -8.832 5.179 27.736 1.00 73.69 88 ILE A N 1
ATOM 683 C CA . ILE A 1 88 ? -7.417 5.447 27.416 1.00 73.69 88 ILE A CA 1
ATOM 684 C C . ILE A 1 88 ? -6.826 4.345 26.524 1.00 73.69 88 ILE A C 1
ATOM 686 O O . ILE A 1 88 ? -6.125 4.650 25.562 1.00 73.69 88 ILE A O 1
ATOM 690 N N . LYS A 1 89 ? -7.127 3.066 26.795 1.00 80.62 89 LYS A N 1
ATOM 691 C CA . LYS A 1 89 ? -6.655 1.954 25.951 1.00 80.62 89 LYS A CA 1
ATOM 692 C C . LYS A 1 89 ? -7.216 2.033 24.530 1.00 80.62 89 LYS A C 1
ATOM 694 O O . LYS A 1 89 ? -6.458 1.850 23.584 1.00 80.62 89 LYS A O 1
ATOM 699 N N . SER A 1 90 ? -8.508 2.331 24.374 1.00 78.75 90 SER A N 1
ATOM 700 C CA . SER A 1 90 ? -9.123 2.489 23.048 1.00 78.75 90 SER A CA 1
ATOM 701 C C . SER A 1 90 ? -8.534 3.678 22.285 1.00 78.75 90 SER A C 1
ATOM 703 O O . SER A 1 90 ? -8.311 3.581 21.080 1.00 78.75 90 SER A O 1
ATOM 705 N N . SER A 1 91 ? -8.248 4.780 22.980 1.00 82.12 91 SER A N 1
ATOM 706 C CA . SER A 1 91 ? -7.612 5.959 22.389 1.00 82.12 91 SER A CA 1
ATOM 707 C C . SER A 1 91 ? -6.176 5.680 21.947 1.00 82.12 91 SER A C 1
ATOM 709 O O . SER A 1 91 ? -5.796 6.080 20.850 1.00 82.12 91 SER A O 1
ATOM 711 N N . LEU A 1 92 ? -5.395 4.947 22.750 1.00 87.56 92 LEU A N 1
ATOM 712 C CA . LEU A 1 92 ? -4.029 4.549 22.392 1.00 87.56 92 LEU A CA 1
ATOM 713 C C . LEU A 1 92 ? -3.997 3.614 21.177 1.00 87.56 92 LEU A C 1
ATOM 715 O O . LEU A 1 92 ? -3.163 3.807 20.297 1.00 87.56 92 LEU A O 1
ATOM 719 N N . ILE A 1 93 ? -4.911 2.639 21.095 1.00 88.19 93 ILE A N 1
ATOM 720 C CA . ILE A 1 93 ? -5.007 1.735 19.936 1.00 88.19 93 ILE A CA 1
ATOM 721 C C . ILE A 1 93 ? -5.373 2.525 18.673 1.00 88.19 93 ILE A C 1
ATOM 723 O O . ILE A 1 93 ? -4.686 2.412 17.662 1.00 88.19 93 ILE A O 1
ATOM 727 N N . SER A 1 94 ? -6.388 3.391 18.745 1.00 86.94 94 SER A N 1
ATOM 728 C CA . SER A 1 94 ? -6.804 4.238 17.618 1.00 86.94 94 SER A CA 1
ATOM 729 C C . SER A 1 94 ? -5.687 5.178 17.142 1.00 86.94 94 SER A C 1
ATOM 731 O O . SER A 1 94 ? -5.503 5.368 15.934 1.00 86.94 94 SER A O 1
ATOM 733 N N . LEU A 1 95 ? -4.904 5.731 18.077 1.00 90.62 95 LEU A N 1
ATOM 734 C CA . LEU A 1 95 ? -3.733 6.556 17.776 1.00 90.62 95 LEU A CA 1
ATOM 735 C C . LEU A 1 95 ? -2.621 5.736 17.110 1.00 90.62 95 LEU A C 1
ATOM 737 O O . LEU A 1 95 ? -2.075 6.164 16.097 1.00 90.62 95 LEU A O 1
ATOM 741 N N . GLY A 1 96 ? -2.326 4.544 17.634 1.00 93.50 96 GLY A N 1
ATOM 742 C CA . GLY A 1 96 ? -1.339 3.632 17.055 1.00 93.50 96 GLY A CA 1
ATOM 743 C C . GLY A 1 96 ? -1.709 3.203 15.635 1.00 93.50 96 GLY A C 1
ATOM 744 O O . GLY A 1 96 ? -0.884 3.292 14.731 1.00 93.50 96 GLY A O 1
ATOM 745 N N . LEU A 1 97 ? -2.971 2.829 15.405 1.00 91.94 97 LEU A N 1
ATOM 746 C CA . LEU A 1 97 ? -3.479 2.504 14.070 1.00 91.94 97 LEU A CA 1
ATOM 747 C C . LEU A 1 97 ? -3.418 3.707 13.121 1.00 91.94 97 LEU A C 1
ATOM 749 O O . LEU A 1 97 ? -3.149 3.541 11.935 1.00 91.94 97 LEU A O 1
ATOM 753 N N . HIS A 1 98 ? -3.649 4.926 13.621 1.00 93.12 98 HIS A N 1
ATOM 754 C CA . HIS A 1 98 ? -3.503 6.135 12.813 1.00 93.12 98 HIS A CA 1
ATOM 755 C C . HIS A 1 98 ? -2.056 6.375 12.386 1.00 93.12 98 HIS A C 1
ATOM 757 O O . HIS A 1 98 ? -1.814 6.649 11.212 1.00 93.12 98 HIS A O 1
ATOM 763 N N . ALA A 1 99 ? -1.117 6.251 13.324 1.00 94.62 99 ALA A N 1
ATOM 764 C CA . ALA A 1 99 ? 0.303 6.387 13.040 1.00 94.62 99 ALA A CA 1
ATOM 765 C C . ALA A 1 99 ? 0.764 5.322 12.034 1.00 94.62 99 ALA A C 1
ATOM 767 O O . ALA A 1 99 ? 1.440 5.653 11.064 1.00 94.62 99 ALA A O 1
ATOM 768 N N . LEU A 1 100 ? 0.326 4.070 12.205 1.00 94.94 100 LEU A N 1
ATOM 769 C CA . LEU A 1 100 ? 0.630 2.986 11.271 1.00 94.94 100 LEU A CA 1
ATOM 770 C C . LEU A 1 100 ? 0.079 3.264 9.867 1.00 94.94 100 LEU A C 1
ATOM 772 O O . LEU A 1 100 ? 0.814 3.117 8.895 1.00 94.94 100 LEU A O 1
ATOM 776 N N . GLN A 1 101 ? -1.176 3.712 9.750 1.00 94.62 101 GLN A N 1
ATOM 777 C CA . GLN A 1 101 ? -1.746 4.088 8.452 1.00 94.62 101 GLN A CA 1
ATOM 778 C C . GLN A 1 101 ? -0.931 5.202 7.783 1.00 94.62 101 GLN A C 1
ATOM 780 O O . GLN A 1 101 ? -0.683 5.134 6.583 1.00 94.62 101 GLN A O 1
ATOM 785 N N . ALA A 1 102 ? -0.507 6.216 8.544 1.00 94.88 102 ALA A N 1
ATOM 786 C CA . ALA A 1 102 ? 0.304 7.302 8.005 1.00 94.88 102 ALA A CA 1
ATOM 787 C C . ALA A 1 102 ? 1.647 6.779 7.476 1.00 94.88 102 ALA A C 1
ATOM 789 O O . ALA A 1 102 ? 2.015 7.091 6.347 1.00 94.88 102 ALA A O 1
ATOM 790 N N . VAL A 1 103 ? 2.344 5.936 8.247 1.00 95.31 103 VAL A N 1
ATOM 791 C CA . VAL A 1 103 ? 3.615 5.325 7.825 1.00 95.31 103 VAL A CA 1
ATOM 792 C C . VAL A 1 103 ? 3.441 4.526 6.534 1.00 95.31 103 VAL A C 1
ATOM 794 O O . VAL A 1 103 ? 4.207 4.727 5.596 1.00 95.31 103 VAL A O 1
ATOM 797 N N . LEU A 1 104 ? 2.420 3.667 6.448 1.00 94.50 104 LEU A N 1
ATOM 798 C CA . LEU A 1 104 ? 2.164 2.878 5.240 1.00 94.50 104 LEU A CA 1
ATOM 799 C C . LEU A 1 104 ? 1.843 3.766 4.027 1.00 94.50 104 LEU A C 1
ATOM 801 O O . LEU A 1 104 ? 2.392 3.547 2.950 1.00 94.50 104 LEU A O 1
ATOM 805 N N . GLY A 1 105 ? 1.035 4.813 4.213 1.00 94.19 105 GLY A N 1
ATOM 806 C CA . GLY A 1 105 ? 0.738 5.788 3.163 1.00 94.19 105 GLY A CA 1
ATOM 807 C C . GLY A 1 105 ? 1.983 6.529 2.662 1.00 94.19 105 GLY A C 1
ATOM 808 O O . GLY A 1 105 ? 2.161 6.680 1.456 1.00 94.19 105 GLY A O 1
ATOM 809 N N . TYR A 1 106 ? 2.887 6.932 3.561 1.00 94.25 106 TYR A N 1
ATOM 810 C CA . TYR A 1 106 ? 4.160 7.553 3.176 1.00 94.25 106 TYR A CA 1
ATOM 811 C C . TYR A 1 106 ? 5.085 6.586 2.433 1.00 94.25 106 TYR A C 1
ATOM 813 O O . TYR A 1 106 ? 5.729 6.991 1.467 1.00 94.25 106 TYR A O 1
ATOM 821 N N . LEU A 1 107 ? 5.129 5.309 2.828 1.00 92.44 107 LEU A N 1
ATOM 822 C CA . LEU A 1 107 ? 5.877 4.292 2.085 1.00 92.44 107 LEU A CA 1
ATOM 823 C C . LEU A 1 107 ? 5.311 4.121 0.669 1.00 92.44 107 LEU A C 1
ATOM 825 O O . LEU A 1 107 ? 6.068 4.138 -0.297 1.00 92.44 107 LEU A O 1
ATOM 829 N N . LEU A 1 108 ? 3.989 4.033 0.515 1.00 92.31 108 LEU A N 1
ATOM 830 C CA . LEU A 1 108 ? 3.359 3.953 -0.808 1.00 92.31 108 LEU A CA 1
ATOM 831 C C . LEU A 1 108 ? 3.610 5.193 -1.659 1.00 92.31 108 LEU A C 1
ATOM 833 O O . LEU A 1 108 ? 3.840 5.071 -2.858 1.00 92.31 108 LEU A O 1
ATOM 837 N N . MET A 1 109 ? 3.611 6.376 -1.046 1.00 92.56 109 MET A N 1
ATOM 838 C CA . MET A 1 109 ? 3.968 7.613 -1.730 1.00 92.56 109 MET A CA 1
ATOM 839 C C . MET A 1 109 ? 5.406 7.555 -2.261 1.00 92.56 109 MET A C 1
ATOM 841 O O . MET A 1 109 ? 5.628 7.888 -3.421 1.00 92.56 109 MET A O 1
ATOM 845 N N . ILE A 1 110 ? 6.370 7.093 -1.454 1.00 89.81 110 ILE A N 1
ATOM 846 C CA . ILE A 1 110 ? 7.761 6.900 -1.901 1.00 89.81 110 ILE A CA 1
ATOM 847 C C . ILE A 1 110 ? 7.810 5.914 -3.072 1.00 89.81 110 ILE A C 1
ATOM 849 O O . ILE A 1 110 ? 8.425 6.216 -4.091 1.00 89.81 110 ILE A O 1
ATOM 853 N N . ALA A 1 111 ? 7.106 4.783 -2.970 1.00 87.69 111 ALA A N 1
ATOM 854 C CA . ALA A 1 111 ? 7.035 3.802 -4.048 1.00 87.69 111 ALA A CA 1
ATOM 855 C C . ALA A 1 111 ? 6.449 4.402 -5.341 1.00 87.69 111 ALA A C 1
ATOM 857 O O . ALA A 1 111 ? 6.995 4.178 -6.419 1.00 87.69 111 ALA A O 1
ATOM 858 N N . ALA A 1 112 ? 5.394 5.216 -5.254 1.00 86.94 112 ALA A N 1
ATOM 859 C CA . ALA A 1 112 ? 4.796 5.896 -6.405 1.00 86.94 112 ALA 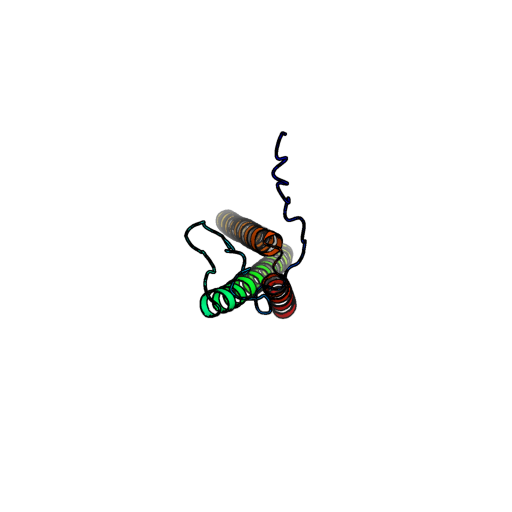A CA 1
ATOM 860 C C . ALA A 1 112 ? 5.738 6.938 -7.037 1.00 86.94 112 ALA A C 1
ATOM 862 O O . ALA A 1 112 ? 5.768 7.089 -8.258 1.00 86.94 112 ALA A O 1
ATOM 863 N N . MET A 1 113 ? 6.551 7.615 -6.221 1.00 85.81 113 MET A N 1
ATOM 864 C CA . MET A 1 113 ? 7.541 8.599 -6.675 1.00 85.81 113 MET A CA 1
ATOM 865 C C . MET A 1 113 ? 8.766 7.975 -7.359 1.00 85.81 113 MET A C 1
ATOM 867 O O . MET A 1 113 ? 9.587 8.703 -7.906 1.00 85.81 113 MET A O 1
ATOM 871 N N . THR A 1 114 ? 8.891 6.644 -7.393 1.00 83.19 114 THR A N 1
ATOM 872 C CA . THR A 1 114 ? 9.917 5.966 -8.211 1.00 83.19 114 THR A CA 1
ATOM 873 C C . THR A 1 114 ? 9.615 6.009 -9.714 1.00 83.19 114 THR A C 1
ATOM 875 O O . THR A 1 114 ? 10.414 5.524 -10.512 1.00 83.19 114 THR A O 1
ATOM 878 N N . PHE A 1 115 ? 8.458 6.566 -10.103 1.00 77.81 115 PHE A N 1
ATOM 879 C CA . PHE A 1 115 ? 8.010 6.741 -11.487 1.00 77.81 115 PHE A CA 1
ATOM 880 C C . PHE A 1 115 ? 8.018 5.458 -12.340 1.00 77.81 115 PHE A C 1
ATOM 882 O O . PHE A 1 115 ? 7.995 5.516 -13.565 1.00 77.81 115 PHE A O 1
ATOM 889 N N . SER A 1 116 ? 8.001 4.279 -11.721 1.00 84.19 116 SER A N 1
ATOM 890 C CA . SER A 1 116 ? 7.875 3.009 -12.442 1.00 84.19 116 SER A CA 1
ATOM 891 C C . SER A 1 116 ? 6.401 2.662 -12.606 1.00 84.19 116 SER A C 1
ATOM 893 O O . SER A 1 116 ? 5.680 2.534 -11.611 1.00 84.19 116 SER A O 1
ATOM 895 N N . ILE A 1 117 ? 5.942 2.516 -13.851 1.00 85.50 117 ILE A N 1
ATOM 896 C CA . ILE A 1 117 ? 4.522 2.278 -14.166 1.00 85.50 117 ILE A CA 1
ATOM 897 C C . ILE A 1 117 ? 4.033 1.005 -13.490 1.00 85.50 117 ILE A C 1
ATOM 899 O O . ILE A 1 117 ? 2.950 0.968 -12.915 1.00 85.50 117 ILE A O 1
ATOM 903 N N . GLU A 1 118 ? 4.850 -0.035 -13.518 1.00 89.06 118 GLU A N 1
ATOM 904 C CA . GLU A 1 118 ? 4.524 -1.341 -12.977 1.00 89.06 118 GLU A CA 1
ATOM 905 C C . GLU A 1 118 ? 4.304 -1.282 -11.455 1.00 89.06 118 GLU A C 1
ATOM 907 O O . GLU A 1 118 ? 3.305 -1.798 -10.951 1.00 89.06 118 GLU A O 1
ATOM 912 N N . LEU A 1 119 ? 5.190 -0.604 -10.715 1.00 87.69 119 LEU A N 1
ATOM 913 C CA . LEU A 1 119 ? 5.049 -0.424 -9.264 1.00 87.69 119 LEU A CA 1
ATOM 914 C C . LEU A 1 119 ? 3.839 0.451 -8.921 1.00 87.69 119 LEU A C 1
ATOM 916 O O . LEU A 1 119 ? 3.102 0.139 -7.986 1.00 87.69 119 LEU A O 1
ATOM 920 N N . PHE A 1 120 ? 3.606 1.508 -9.701 1.00 89.25 120 PHE A N 1
ATOM 921 C CA . PHE A 1 120 ? 2.456 2.390 -9.535 1.00 89.25 120 PHE A CA 1
ATOM 922 C C . PHE A 1 120 ? 1.128 1.655 -9.764 1.00 89.25 120 PHE A C 1
ATOM 924 O O . PHE A 1 120 ? 0.223 1.736 -8.935 1.00 89.25 120 PHE A O 1
ATOM 931 N N . LEU A 1 121 ? 1.026 0.869 -10.840 1.00 90.69 121 LEU A N 1
ATOM 932 C CA . LEU A 1 121 ? -0.142 0.031 -11.109 1.00 90.69 121 LEU A CA 1
ATOM 933 C C . LEU A 1 121 ? -0.331 -1.028 -10.023 1.00 90.69 121 LEU A C 1
ATOM 935 O O . LEU A 1 121 ? -1.456 -1.245 -9.584 1.00 90.69 121 LEU A O 1
ATOM 939 N N . SER A 1 122 ? 0.753 -1.640 -9.541 1.00 92.19 122 SER A N 1
ATOM 940 C CA . SER A 1 122 ? 0.694 -2.594 -8.430 1.00 92.19 122 SER A CA 1
ATOM 941 C C . SER A 1 122 ? 0.137 -1.954 -7.151 1.00 92.19 122 SER A C 1
ATOM 943 O O . SER A 1 122 ? -0.708 -2.545 -6.476 1.00 92.19 122 SER A O 1
ATOM 945 N N . ALA A 1 123 ? 0.545 -0.716 -6.845 1.00 92.38 123 ALA A N 1
ATOM 946 C CA . ALA A 1 123 ? -0.000 0.052 -5.728 1.00 92.38 123 ALA A CA 1
ATOM 947 C C . ALA A 1 123 ? -1.502 0.327 -5.904 1.00 92.38 123 ALA A C 1
ATOM 949 O O . ALA A 1 123 ? -2.274 0.093 -4.977 1.00 92.38 123 ALA A O 1
ATOM 950 N N . ILE A 1 124 ? -1.928 0.772 -7.094 1.00 93.25 124 ILE A N 1
ATOM 951 C CA . ILE A 1 124 ? -3.348 1.014 -7.399 1.00 93.25 124 ILE A CA 1
ATOM 952 C C . ILE A 1 124 ? -4.157 -0.272 -7.243 1.00 93.25 124 ILE A C 1
ATOM 954 O O . ILE A 1 124 ? -5.182 -0.265 -6.571 1.00 93.25 124 ILE A O 1
ATOM 958 N N . VAL A 1 125 ? -3.695 -1.381 -7.826 1.00 94.69 125 VAL A N 1
ATOM 959 C CA . VAL A 1 125 ? -4.373 -2.680 -7.729 1.00 94.69 125 VAL A CA 1
ATOM 960 C C . VAL A 1 125 ? -4.499 -3.111 -6.269 1.00 94.69 125 VAL A C 1
ATOM 962 O O . VAL A 1 125 ? -5.580 -3.515 -5.851 1.00 94.69 125 VAL A O 1
ATOM 965 N N . GLY A 1 126 ? -3.436 -2.976 -5.473 1.00 92.38 126 GLY A N 1
ATOM 966 C CA . GLY A 1 126 ? -3.477 -3.293 -4.045 1.00 92.38 126 GLY A CA 1
ATOM 967 C C . GLY A 1 126 ? -4.470 -2.429 -3.260 1.00 92.38 126 GLY A C 1
ATOM 968 O O . GLY A 1 126 ? -5.196 -2.958 -2.420 1.00 92.38 126 GLY A O 1
ATOM 969 N N . LEU A 1 127 ? -4.551 -1.126 -3.560 1.00 91.88 127 LEU A N 1
ATOM 970 C CA . LEU A 1 127 ? -5.519 -0.216 -2.936 1.00 91.88 127 LEU A CA 1
ATOM 971 C C . LEU A 1 127 ? -6.956 -0.574 -3.335 1.00 91.88 127 LEU A C 1
ATOM 973 O O . LEU A 1 127 ? -7.827 -0.637 -2.476 1.00 91.88 127 LEU A O 1
ATOM 977 N N . VAL A 1 128 ? -7.197 -0.860 -4.618 1.00 93.81 128 VAL A N 1
ATOM 978 C CA . VAL A 1 128 ? -8.525 -1.229 -5.135 1.00 93.81 128 VAL A CA 1
ATOM 979 C C . VAL A 1 128 ? -9.001 -2.565 -4.565 1.00 93.81 128 VAL A C 1
ATOM 981 O O . VAL A 1 128 ? -10.170 -2.687 -4.229 1.00 93.81 128 VAL A O 1
ATOM 984 N N . ILE A 1 129 ? -8.120 -3.561 -4.437 1.00 93.06 129 ILE A N 1
ATOM 985 C CA . ILE A 1 129 ? -8.468 -4.858 -3.830 1.00 93.06 129 ILE A CA 1
ATOM 986 C C . ILE A 1 129 ? -8.714 -4.719 -2.320 1.00 93.06 129 ILE A C 1
ATOM 988 O O . ILE A 1 129 ? -9.507 -5.471 -1.756 1.00 93.06 129 ILE A O 1
ATOM 992 N N . GLY A 1 130 ? -8.006 -3.804 -1.655 1.00 86.88 130 GLY A N 1
ATOM 993 C CA . GLY A 1 130 ? -8.118 -3.596 -0.211 1.00 86.88 130 GLY A CA 1
ATOM 994 C C . GLY A 1 130 ? -9.326 -2.781 0.238 1.00 86.88 130 GLY A C 1
ATOM 995 O O . GLY A 1 130 ? -9.683 -2.861 1.416 1.00 86.88 130 GLY A O 1
ATOM 996 N N . HIS A 1 131 ? -9.921 -2.007 -0.667 1.00 85.12 131 HIS A N 1
ATOM 997 C CA . HIS A 1 131 ? -11.084 -1.163 -0.412 1.00 85.12 131 HIS A CA 1
ATOM 998 C C . HIS A 1 131 ? -12.398 -1.960 -0.457 1.00 85.12 131 HIS A C 1
ATOM 1000 O O . HIS A 1 131 ? -13.208 -1.813 0.490 1.00 85.12 131 HIS A O 1
#

Foldseek 3Di:
DDPPPPPPPPPVFADAQPPDDLVPRDQFDQQDPVLTPNDPVSVVVLLVVLLVLLLVLLVLVVVLVVLVVVVVVVVVVDDDDDDPPVVVVSVVVSVVSVVSSVVSVVSNVSNVVSSYPSSVVSSVNSNVVND

pLDDT: mean 78.3, std 15.1, range [37.69, 95.5]

InterPro domains:
  IPR007274 Ctr copper transporter [PF04145] (75-131)
  IPR007274 Ctr copper transporter [PTHR12483] (5-131)

Sequence (131 aa):
GGSGMSMAMYMSGFQWTLFSDPSDAPCLILFLPSWTLDTRPKFVLGMFVVALLALATEGVSFVRLKERKKSVARGRERGEHRGRRSEIKSSLISLGLHALQAVLGYLLMIAAMTFSIELFLSAIVGLVIGH

Secondary structure (DSSP, 8-state):
-------------SB-SSSS-TTS---EE-SSTT-EE-SHHHHHHHHHHHHHHHHHHHHHHHHHHHHHHHHHHHHHH--S-S-HHHHHHHHHHHHHHHHHHHHHHHHHHHHHTT-BHHHHHHHHHHHHHH-

Organism: NCBI:txid2749911